Protein AF-A0ABD0R484-F1 (afdb_monomer_lite)

Radius of gyration: 19.39 Å; chains: 1; bounding box: 50×21×46 Å

pLDDT: mean 83.49, std 17.22, range [38.41, 98.31]

Foldseek 3Di:
DPPDDPPVPVVVVVVVVVVVVVVVVVVVCQVQPPCDPVGRDPDPVSNVVSVD

InterPro do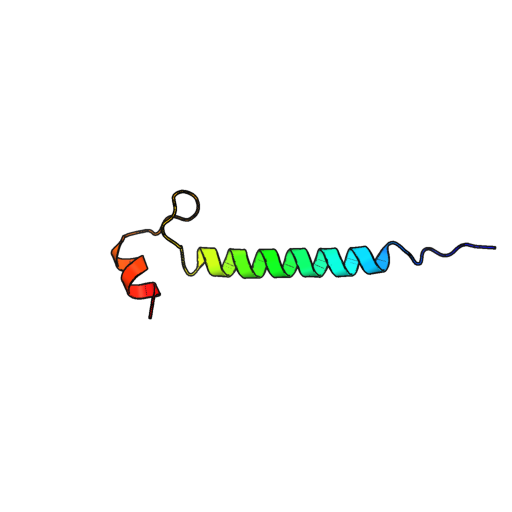mains:
  IPR00088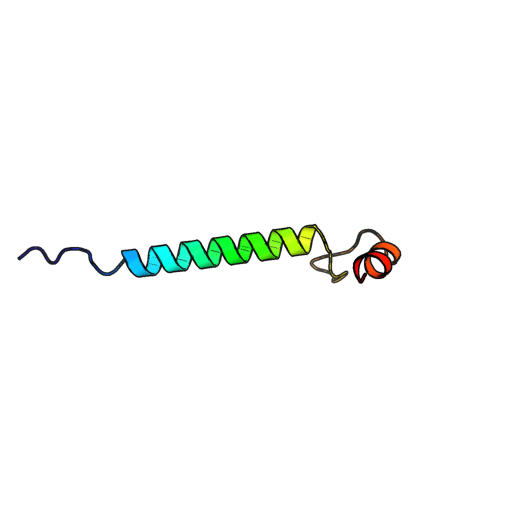5 Fibrillar collagen, C-terminal [PF01410] (14-51)
  IPR000885 Fibrillar collagen, C-terminal [PS51461] (14-52)

Structure (mmCIF, N/CA/C/O backbone):
data_AF-A0ABD0R484-F1
#
_entry.id   AF-A0ABD0R484-F1
#
loop_
_atom_site.group_PDB
_atom_site.id
_atom_site.type_symbol
_atom_site.label_atom_id
_atom_site.label_alt_id
_atom_site.label_comp_id
_atom_site.label_asym_id
_atom_site.label_entity_id
_atom_site.label_seq_id
_atom_site.pdbx_PDB_ins_code
_atom_site.Cartn_x
_atom_site.Cartn_y
_atom_site.Cartn_z
_atom_site.occupancy
_atom_site.B_iso_or_equiv
_atom_site.auth_seq_id
_atom_site.auth_comp_id
_atom_site.auth_asym_id
_atom_site.auth_atom_id
_atom_site.pdbx_PDB_model_num
ATOM 1 N N . MET A 1 1 ? -32.487 10.208 36.237 1.00 38.41 1 MET A N 1
ATOM 2 C CA . MET A 1 1 ? -32.432 9.805 34.821 1.00 38.41 1 MET A CA 1
ATOM 3 C C . MET A 1 1 ? -30.972 9.931 34.436 1.00 38.41 1 MET A C 1
ATOM 5 O O . MET A 1 1 ? -30.511 11.042 34.229 1.00 38.41 1 MET A O 1
ATOM 9 N N . TYR A 1 2 ? -30.211 8.846 34.581 1.00 50.59 2 TYR A N 1
ATOM 10 C CA . TYR A 1 2 ? -28.833 8.807 34.100 1.00 50.59 2 TYR A CA 1
ATOM 11 C C . TYR A 1 2 ? -28.944 8.549 32.600 1.00 50.59 2 TYR A C 1
ATOM 13 O O . TYR A 1 2 ? -29.371 7.468 32.203 1.00 50.59 2 TYR A O 1
ATOM 21 N N . GLU A 1 3 ? -28.697 9.581 31.795 1.00 54.41 3 GLU A N 1
ATOM 22 C CA . GLU A 1 3 ? -28.403 9.405 30.375 1.00 54.41 3 GLU A CA 1
ATOM 23 C C . GLU A 1 3 ? -27.032 8.737 30.312 1.00 54.41 3 GLU A C 1
ATOM 25 O O . GLU A 1 3 ? -25.989 9.378 30.443 1.00 54.41 3 GLU A O 1
ATOM 30 N N . ASP A 1 4 ? -27.080 7.408 30.284 1.00 52.2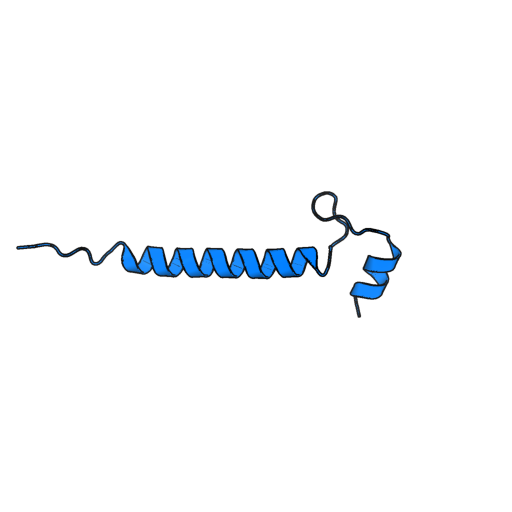8 4 ASP A N 1
ATOM 31 C CA . ASP A 1 4 ? -25.921 6.541 30.199 1.00 52.28 4 ASP A CA 1
ATOM 32 C C . ASP A 1 4 ? -25.2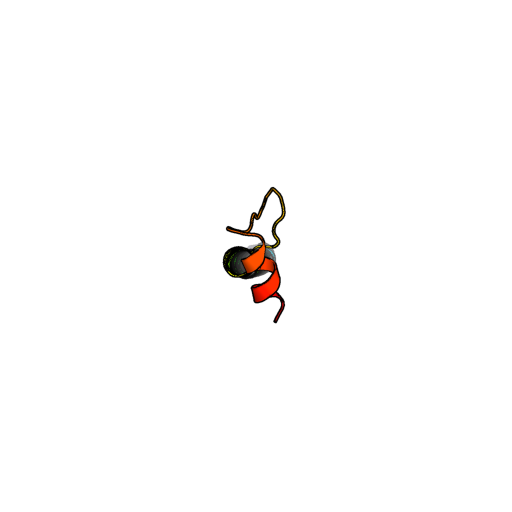37 6.718 28.839 1.00 52.28 4 ASP A C 1
ATOM 34 O O . ASP A 1 4 ? -25.850 7.050 27.820 1.00 52.28 4 ASP A O 1
ATOM 38 N N . ALA A 1 5 ? -23.923 6.577 28.863 1.00 57.03 5 ALA A N 1
ATOM 39 C CA . ALA A 1 5 ? -22.998 7.032 27.845 1.00 57.03 5 ALA A CA 1
ATOM 40 C C . ALA A 1 5 ? -22.953 6.088 26.630 1.00 57.03 5 ALA A C 1
ATOM 42 O O . ALA A 1 5 ? -21.940 5.439 26.381 1.00 57.03 5 ALA A O 1
ATOM 43 N N . ASP A 1 6 ? -24.023 6.046 25.836 1.00 53.62 6 ASP A N 1
ATOM 44 C CA . ASP A 1 6 ? -24.160 5.086 24.726 1.00 53.62 6 ASP A CA 1
ATOM 45 C C . ASP A 1 6 ? -23.644 5.574 23.356 1.00 53.62 6 ASP A C 1
ATOM 47 O O . ASP A 1 6 ? -23.745 4.858 22.362 1.00 53.62 6 ASP A O 1
ATOM 51 N N . PHE A 1 7 ? -23.042 6.765 23.266 1.00 53.62 7 PHE A N 1
ATOM 52 C CA . PHE A 1 7 ? -22.564 7.323 21.986 1.00 53.62 7 PHE A CA 1
ATOM 53 C C . PHE A 1 7 ? -21.045 7.299 21.681 1.00 53.62 7 PHE A C 1
ATOM 55 O O . PHE A 1 7 ? -20.715 7.363 20.496 1.00 53.62 7 PHE A O 1
ATOM 62 N N . PRO A 1 8 ? -20.091 7.156 22.632 1.00 56.56 8 PRO A N 1
ATOM 63 C CA . PRO A 1 8 ? -18.661 7.130 22.288 1.00 56.56 8 PRO A CA 1
ATOM 64 C C . PRO A 1 8 ? -18.125 5.735 21.903 1.00 56.56 8 PRO A C 1
ATOM 66 O O . PRO A 1 8 ? -17.052 5.626 21.313 1.00 56.56 8 PRO A O 1
ATOM 69 N N . MET A 1 9 ? -18.850 4.650 22.200 1.00 56.84 9 MET A N 1
ATOM 70 C CA . MET A 1 9 ? -18.353 3.278 21.985 1.00 56.84 9 MET A CA 1
ATOM 71 C C . MET A 1 9 ? -18.338 2.847 20.505 1.00 56.84 9 MET A C 1
ATOM 73 O O . MET A 1 9 ? -17.455 2.095 20.088 1.00 56.84 9 MET A O 1
ATOM 77 N N . LEU A 1 10 ? -19.279 3.340 19.689 1.00 58.72 10 LEU A N 1
ATOM 78 C CA . LEU A 1 10 ? -19.323 3.063 18.242 1.00 58.72 10 LEU A CA 1
ATOM 79 C C . LEU A 1 10 ? -18.191 3.773 17.481 1.00 58.72 10 LEU A C 1
ATOM 81 O O . LEU A 1 10 ? -17.633 3.221 16.528 1.00 58.72 10 LEU A O 1
ATOM 85 N N . ASP A 1 11 ? -17.821 4.972 17.932 1.00 68.38 11 ASP A N 1
ATOM 86 C CA . ASP A 1 11 ? -16.690 5.727 17.390 1.00 68.38 11 ASP A CA 1
ATOM 87 C C . ASP A 1 11 ? -15.364 5.041 17.734 1.00 68.38 11 ASP A C 1
ATOM 89 O O . ASP A 1 11 ? -14.538 4.794 16.858 1.00 68.38 11 ASP A O 1
ATOM 93 N N . GLN A 1 12 ? -15.211 4.580 18.980 1.00 76.12 12 GLN A N 1
ATOM 94 C CA . GLN A 1 12 ? -14.003 3.879 19.412 1.00 76.12 12 GLN A CA 1
ATOM 95 C C . GLN A 1 12 ? -13.749 2.590 18.615 1.00 76.12 12 GLN A C 1
ATOM 97 O O . GLN A 1 12 ? -12.615 2.332 18.206 1.00 76.12 12 GLN A O 1
ATOM 102 N N . GLY A 1 13 ? -14.790 1.795 18.345 1.00 83.06 13 GLY A N 1
ATOM 103 C CA . GLY A 1 13 ? -14.669 0.621 17.474 1.00 83.06 13 GLY A CA 1
ATOM 104 C C . GLY A 1 13 ? -14.214 0.998 16.060 1.00 83.06 13 GLY A C 1
ATOM 105 O O . GLY A 1 13 ? -13.322 0.362 15.497 1.00 83.06 13 GLY A O 1
ATOM 106 N N . THR A 1 14 ? -14.769 2.080 15.515 1.00 88.44 14 THR A N 1
ATOM 107 C CA . THR A 1 14 ? -14.416 2.603 14.189 1.00 88.44 14 THR A CA 1
ATOM 108 C C . THR A 1 14 ? -12.959 3.078 14.127 1.00 88.44 14 THR A C 1
ATOM 110 O O . THR A 1 14 ? -12.245 2.748 13.178 1.00 88.44 14 THR A O 1
ATOM 113 N N . GLU A 1 15 ? -12.478 3.789 15.147 1.00 89.88 15 GLU A N 1
ATOM 114 C CA . GLU A 1 15 ? -11.086 4.250 15.252 1.00 89.88 15 GLU A CA 1
ATOM 115 C C . GLU A 1 15 ? -10.085 3.091 15.384 1.00 89.88 15 GLU A C 1
ATOM 117 O O . GLU A 1 15 ? -9.009 3.117 14.773 1.00 89.88 15 GLU A O 1
ATOM 122 N N . ILE A 1 16 ? -10.451 2.019 16.099 1.00 93.06 16 ILE A N 1
ATOM 123 C CA . ILE A 1 16 ? -9.640 0.793 16.163 1.00 93.06 16 ILE A CA 1
ATOM 124 C C . ILE A 1 16 ? -9.492 0.187 14.763 1.00 93.06 16 ILE A C 1
ATOM 126 O O . ILE A 1 16 ? -8.373 -0.106 14.338 1.00 93.06 16 ILE A O 1
ATOM 130 N N . PHE A 1 17 ? -10.587 0.039 14.012 1.00 94.50 17 PHE A N 1
ATOM 131 C CA . PHE A 1 17 ? -10.520 -0.514 12.656 1.00 94.50 17 PHE A CA 1
ATOM 132 C C . PHE A 1 17 ? -9.726 0.370 11.694 1.00 94.50 17 PHE A C 1
ATOM 134 O O . PHE A 1 17 ? -8.933 -0.159 10.914 1.00 94.50 17 PHE A O 1
ATOM 141 N N . LYS A 1 18 ? -9.868 1.700 11.773 1.00 95.31 18 LYS A N 1
ATOM 142 C CA . LYS A 1 18 ? -9.045 2.640 10.991 1.00 95.31 18 LYS A CA 1
ATOM 143 C C . LYS A 1 18 ? -7.560 2.453 11.288 1.00 95.31 18 LYS A C 1
ATOM 145 O O . LYS A 1 18 ? -6.757 2.358 10.361 1.00 95.31 18 LYS A O 1
ATOM 150 N N . THR A 1 19 ? -7.207 2.335 12.566 1.00 96.38 19 THR A N 1
ATOM 151 C CA . THR A 1 19 ? -5.820 2.131 12.995 1.00 96.38 19 THR A CA 1
ATOM 152 C C . THR A 1 19 ? -5.274 0.796 12.492 1.00 96.38 19 THR A C 1
ATOM 154 O O . THR A 1 19 ? -4.186 0.752 11.923 1.00 96.38 19 THR A O 1
ATOM 157 N N . LEU A 1 20 ? -6.033 -0.294 12.634 1.00 97.75 20 LEU A N 1
ATOM 158 C CA . LEU A 1 20 ? -5.627 -1.614 12.142 1.00 97.75 20 LEU A CA 1
ATOM 159 C C . LEU A 1 20 ? -5.465 -1.635 10.619 1.00 97.75 20 LEU A C 1
ATOM 161 O O . LEU A 1 20 ? -4.489 -2.190 10.113 1.00 97.75 20 LEU A O 1
ATOM 165 N N . HIS A 1 21 ? -6.383 -1.000 9.889 1.00 97.50 21 HIS A N 1
ATOM 166 C CA . HIS A 1 21 ? -6.291 -0.876 8.439 1.00 97.50 21 HIS A CA 1
ATOM 167 C C . HIS A 1 21 ? -5.047 -0.082 8.026 1.00 97.50 21 HIS A C 1
ATOM 169 O O . HIS A 1 21 ? -4.281 -0.540 7.180 1.00 97.50 21 HIS A O 1
ATOM 175 N N . TYR A 1 22 ? -4.799 1.060 8.673 1.00 97.19 22 TYR A N 1
ATOM 176 C CA . TYR A 1 22 ? -3.599 1.862 8.448 1.00 97.19 22 TYR A CA 1
ATOM 177 C C . TYR A 1 22 ? -2.319 1.055 8.691 1.00 97.19 22 TYR A C 1
ATOM 179 O O . TYR A 1 22 ? -1.450 1.017 7.823 1.00 97.19 22 TYR A O 1
ATOM 187 N N . LEU A 1 23 ? -2.217 0.358 9.828 1.00 98.31 23 LEU A N 1
ATOM 188 C CA . LEU A 1 23 ? -1.042 -0.454 10.153 1.00 98.31 23 LEU A CA 1
ATOM 189 C C . LEU A 1 23 ? -0.839 -1.594 9.151 1.00 98.31 23 LEU A C 1
ATOM 191 O O . LEU A 1 23 ? 0.290 -1.837 8.732 1.00 98.31 23 LEU A O 1
ATOM 195 N N . SER A 1 24 ? -1.913 -2.263 8.726 1.00 98.12 24 SER A N 1
ATOM 196 C CA . SER A 1 24 ? -1.839 -3.313 7.706 1.00 98.12 24 SER A CA 1
ATOM 197 C C . SER A 1 24 ? -1.298 -2.771 6.381 1.00 98.12 24 SER A C 1
ATOM 199 O O . SER A 1 24 ? -0.394 -3.366 5.790 1.00 98.12 24 SER A O 1
ATOM 201 N N . THR A 1 25 ? -1.813 -1.625 5.929 1.00 96.81 25 THR A N 1
ATOM 202 C CA . THR A 1 25 ? -1.358 -0.961 4.701 1.00 96.81 25 THR A CA 1
ATOM 203 C C . THR A 1 25 ? 0.089 -0.491 4.827 1.00 96.81 25 THR A C 1
ATOM 205 O O . THR A 1 25 ? 0.884 -0.699 3.912 1.00 96.81 25 THR A O 1
ATOM 208 N N . LEU A 1 26 ? 0.469 0.069 5.977 1.00 97.00 26 LEU A N 1
ATOM 209 C CA . LEU A 1 26 ? 1.833 0.518 6.240 1.00 97.00 26 LEU A CA 1
ATOM 210 C C . LEU A 1 26 ? 2.824 -0.652 6.221 1.00 97.00 26 LEU A C 1
ATOM 212 O O . LEU A 1 26 ? 3.855 -0.576 5.558 1.00 97.00 26 LEU A O 1
ATOM 216 N N . ILE A 1 27 ? 2.500 -1.759 6.892 1.00 97.44 27 ILE A N 1
ATOM 217 C CA . ILE A 1 27 ? 3.332 -2.969 6.882 1.00 97.44 27 ILE A CA 1
ATOM 218 C C . ILE A 1 27 ? 3.471 -3.508 5.456 1.00 97.44 27 ILE A C 1
ATOM 220 O O . ILE A 1 27 ? 4.5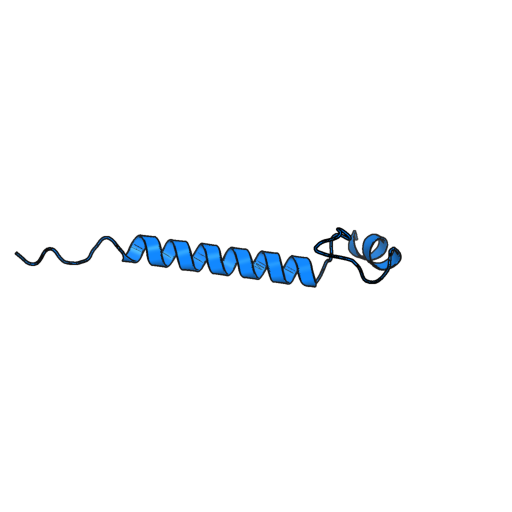72 -3.876 5.051 1.00 97.44 27 ILE A O 1
ATOM 224 N N . HIS A 1 28 ? 2.386 -3.534 4.677 1.00 94.94 28 HIS A N 1
ATOM 225 C CA . HIS A 1 28 ? 2.447 -3.954 3.278 1.00 94.94 28 HIS A CA 1
ATOM 226 C C . HIS A 1 28 ? 3.369 -3.046 2.452 1.00 94.94 28 HIS A C 1
ATOM 228 O O . HIS A 1 28 ? 4.229 -3.546 1.734 1.00 94.94 28 HIS A O 1
ATOM 234 N N . SER A 1 29 ? 3.246 -1.729 2.625 1.00 93.88 29 SER A N 1
ATOM 235 C CA . SER A 1 29 ? 4.059 -0.709 1.952 1.00 93.88 29 SER A CA 1
ATOM 236 C C . SER A 1 29 ? 5.551 -0.812 2.285 1.00 93.88 29 SER A C 1
ATOM 238 O O . SER A 1 29 ? 6.380 -0.528 1.426 1.00 93.88 29 SER A O 1
ATOM 240 N N . ILE A 1 30 ? 5.897 -1.219 3.512 1.00 93.75 30 ILE A N 1
ATOM 241 C CA . ILE A 1 30 ? 7.288 -1.456 3.936 1.00 93.75 30 ILE A CA 1
ATOM 242 C C . ILE A 1 30 ? 7.834 -2.747 3.318 1.00 93.75 30 ILE A C 1
ATOM 244 O O . ILE A 1 30 ? 9.000 -2.803 2.933 1.00 93.75 30 ILE A O 1
ATOM 248 N N . LYS A 1 31 ? 7.009 -3.798 3.239 1.00 92.94 31 LYS A N 1
ATOM 249 C CA . LYS A 1 31 ? 7.417 -5.084 2.654 1.00 92.94 31 LYS A CA 1
ATOM 250 C C . LYS A 1 31 ? 7.566 -5.006 1.134 1.00 92.94 31 LYS A C 1
ATOM 252 O O . LYS A 1 31 ? 8.442 -5.675 0.602 1.00 92.94 31 LYS A O 1
ATOM 257 N N . ASN A 1 32 ? 6.736 -4.195 0.478 1.00 92.88 32 ASN A N 1
ATOM 258 C CA . 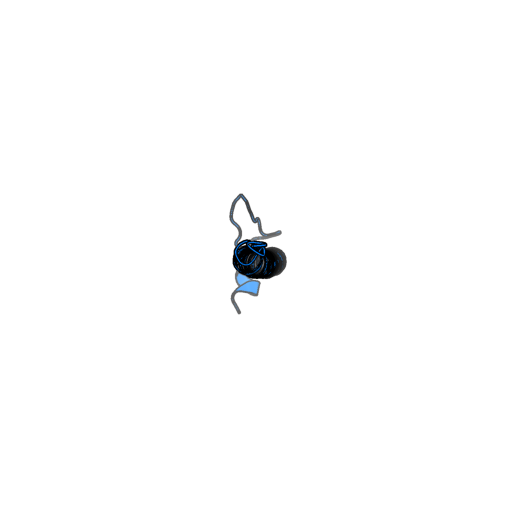ASN A 1 32 ? 6.697 -4.016 -0.972 1.00 92.88 32 ASN A CA 1
ATOM 259 C C . ASN A 1 32 ? 6.714 -2.513 -1.302 1.00 92.88 32 ASN A C 1
ATOM 261 O O . ASN A 1 32 ? 5.653 -1.906 -1.490 1.00 92.88 32 ASN A O 1
ATOM 265 N N . PRO A 1 33 ? 7.894 -1.873 -1.308 1.00 94.12 33 PRO A N 1
ATOM 266 C CA . PRO A 1 33 ? 7.986 -0.452 -1.596 1.00 94.12 33 PRO A CA 1
ATOM 267 C C . PRO A 1 33 ? 7.573 -0.148 -3.039 1.00 94.12 33 PRO A C 1
ATOM 269 O O . PRO A 1 33 ? 7.960 -0.861 -3.956 1.00 94.12 33 PRO A O 1
ATOM 272 N N . LEU A 1 34 ? 6.817 0.936 -3.248 1.00 91.56 34 LEU A N 1
ATOM 273 C CA . LEU A 1 34 ? 6.309 1.322 -4.577 1.00 91.56 34 LEU A CA 1
ATOM 274 C C . LEU A 1 34 ? 7.345 2.057 -5.441 1.00 91.56 34 LEU A C 1
ATOM 276 O O . LEU A 1 34 ? 7.108 2.289 -6.623 1.00 91.56 34 LEU A O 1
ATOM 280 N N . GLY A 1 35 ? 8.472 2.480 -4.862 1.00 93.69 35 GLY A N 1
ATOM 281 C CA . GLY A 1 35 ? 9.497 3.227 -5.592 1.00 93.69 35 GLY A CA 1
ATOM 282 C C . GLY A 1 35 ? 9.168 4.706 -5.795 1.00 93.69 35 GLY A C 1
ATOM 283 O O . GLY A 1 35 ? 9.788 5.359 -6.632 1.00 93.69 35 GLY A O 1
ATOM 284 N N . THR A 1 36 ? 8.207 5.247 -5.043 1.00 95.19 36 THR A N 1
ATOM 285 C CA . THR A 1 36 ? 7.920 6.688 -5.021 1.00 95.19 36 THR A CA 1
ATOM 286 C C . THR A 1 36 ? 8.924 7.423 -4.132 1.00 95.19 36 THR A C 1
ATOM 288 O O . THR A 1 36 ? 9.663 6.804 -3.370 1.00 95.19 36 THR A O 1
ATOM 291 N N . GLN A 1 37 ? 8.939 8.759 -4.187 1.00 95.88 37 GLN A N 1
ATOM 292 C CA . GLN A 1 37 ? 9.805 9.568 -3.319 1.00 95.88 37 GLN A CA 1
ATOM 293 C C . GLN A 1 37 ? 9.549 9.307 -1.822 1.00 95.88 37 GLN A C 1
ATOM 295 O O . GLN A 1 37 ? 10.496 9.251 -1.044 1.00 95.88 37 GLN A O 1
ATOM 300 N N . GLU A 1 38 ? 8.286 9.114 -1.435 1.00 95.38 38 GLU A N 1
ATOM 301 C CA . GLU A 1 38 ? 7.882 8.877 -0.041 1.00 95.38 38 GLU A CA 1
ATOM 302 C C . GLU A 1 38 ? 8.066 7.416 0.404 1.00 95.38 38 GLU A C 1
ATOM 304 O O . GLU A 1 38 ? 8.220 7.144 1.592 1.00 95.38 38 GLU A O 1
ATOM 309 N N . ASN A 1 39 ? 8.056 6.463 -0.536 1.00 94.50 39 ASN A N 1
ATOM 310 C CA . ASN A 1 39 ? 8.265 5.040 -0.266 1.00 94.50 39 ASN A CA 1
ATOM 311 C C . ASN A 1 39 ? 9.260 4.436 -1.273 1.00 94.50 39 ASN A C 1
ATOM 313 O O . ASN A 1 39 ? 8.859 3.700 -2.190 1.00 94.50 39 ASN A O 1
ATOM 317 N N . PRO A 1 40 ? 10.551 4.788 -1.151 1.00 95.81 40 PRO A N 1
ATOM 318 C CA . PRO A 1 40 ? 11.556 4.400 -2.121 1.00 95.81 40 PRO A CA 1
ATOM 319 C C . PRO A 1 40 ? 11.877 2.911 -2.011 1.00 95.81 40 PRO A C 1
ATOM 321 O O . PRO A 1 40 ? 11.993 2.346 -0.924 1.00 95.81 40 PRO A O 1
ATOM 324 N N . ALA A 1 41 ? 12.096 2.284 -3.161 1.00 94.94 41 ALA A N 1
ATOM 325 C CA . ALA A 1 41 ? 12.749 0.987 -3.212 1.00 94.94 41 ALA A CA 1
ATOM 326 C C . ALA A 1 41 ? 14.262 1.153 -3.023 1.00 94.94 41 ALA A C 1
ATOM 328 O O . ALA A 1 41 ? 14.829 2.219 -3.276 1.00 94.94 41 ALA A O 1
ATOM 329 N N . ARG A 1 42 ? 14.936 0.081 -2.603 1.00 94.62 42 ARG A N 1
ATOM 330 C CA . ARG A 1 42 ? 16.389 0.093 -2.404 1.00 94.62 42 ARG A CA 1
ATOM 331 C C . ARG A 1 42 ? 17.143 0.153 -3.734 1.00 94.62 42 ARG A C 1
ATOM 333 O O . ARG A 1 42 ? 18.136 0.870 -3.838 1.00 94.62 42 ARG A O 1
ATOM 340 N N . MET A 1 43 ? 16.686 -0.593 -4.736 1.00 95.25 43 MET A N 1
ATOM 341 C CA . MET A 1 43 ? 17.204 -0.549 -6.104 1.00 95.25 43 MET A CA 1
ATOM 342 C C . MET A 1 43 ? 16.109 -0.887 -7.121 1.00 95.25 43 MET A C 1
ATOM 344 O O . MET A 1 43 ? 15.163 -1.601 -6.806 1.00 95.25 43 MET A O 1
ATOM 348 N N . CYS A 1 44 ? 16.242 -0.409 -8.366 1.00 92.06 44 CYS A N 1
ATOM 349 C CA . CYS A 1 44 ? 15.201 -0.571 -9.396 1.00 92.06 44 CYS A CA 1
ATOM 350 C C . CYS A 1 44 ? 14.861 -2.037 -9.703 1.00 92.06 44 CYS A C 1
ATOM 352 O O . CYS A 1 44 ? 13.746 -2.338 -10.113 1.00 92.06 44 CYS A O 1
ATOM 354 N N . ARG A 1 45 ? 15.820 -2.950 -9.507 1.00 93.88 45 ARG A N 1
ATOM 355 C CA . ARG A 1 45 ? 15.602 -4.386 -9.695 1.00 93.88 45 ARG A CA 1
ATOM 356 C C . ARG A 1 45 ? 14.607 -4.958 -8.684 1.00 93.88 45 ARG A C 1
ATOM 358 O O . ARG A 1 45 ? 13.829 -5.819 -9.066 1.00 93.88 45 ARG A O 1
ATOM 365 N N . ASP A 1 46 ? 14.598 -4.454 -7.450 1.00 92.06 46 ASP A N 1
ATOM 366 C CA . ASP A 1 46 ? 13.683 -4.938 -6.412 1.00 92.06 46 ASP A CA 1
ATOM 367 C C . ASP A 1 46 ? 12.227 -4.668 -6.810 1.00 92.06 46 ASP A C 1
ATOM 369 O O . ASP A 1 46 ? 11.378 -5.527 -6.629 1.00 92.06 46 ASP A O 1
ATOM 373 N N . LEU A 1 47 ? 11.947 -3.519 -7.440 1.00 91.50 47 LEU A N 1
ATOM 374 C CA . LEU A 1 47 ? 10.614 -3.211 -7.976 1.00 91.50 47 LEU A CA 1
ATOM 375 C C . LEU A 1 47 ? 10.188 -4.208 -9.054 1.00 91.50 47 LEU A C 1
ATOM 377 O O . LEU A 1 47 ? 9.063 -4.687 -9.041 1.00 91.50 47 LEU A O 1
ATOM 381 N N . PHE A 1 48 ? 11.103 -4.546 -9.962 1.00 88.44 48 PHE A N 1
ATOM 382 C CA . PHE A 1 48 ? 10.835 -5.509 -11.027 1.00 88.44 48 PHE A CA 1
ATOM 383 C C . PHE A 1 48 ? 10.590 -6.928 -10.484 1.00 88.44 48 PHE A C 1
ATOM 385 O O . PHE A 1 48 ? 9.749 -7.657 -11.002 1.00 88.44 48 PHE A O 1
ATOM 392 N N . GLU A 1 49 ? 11.315 -7.331 -9.437 1.00 84.19 49 GLU A N 1
ATOM 393 C CA . GLU A 1 49 ? 11.174 -8.657 -8.824 1.00 84.19 49 GLU A CA 1
ATOM 394 C C . GLU A 1 49 ? 9.968 -8.751 -7.869 1.00 84.19 49 GLU A C 1
ATOM 396 O O . GLU A 1 49 ? 9.386 -9.826 -7.757 1.00 84.19 49 GLU A O 1
ATOM 401 N N . CYS A 1 50 ? 9.543 -7.648 -7.240 1.00 72.62 50 CYS A N 1
ATOM 402 C CA . CYS A 1 50 ? 8.385 -7.596 -6.336 1.00 72.62 50 CYS A CA 1
ATOM 403 C C . CYS A 1 50 ? 7.011 -7.626 -7.036 1.00 72.62 50 CYS A C 1
ATOM 405 O O . CYS A 1 50 ? 6.007 -7.815 -6.352 1.00 72.62 50 CYS A O 1
ATOM 407 N N . GLU A 1 51 ? 6.935 -7.438 -8.359 1.00 64.88 51 GLU A N 1
ATOM 408 C CA . GLU A 1 51 ? 5.675 -7.482 -9.131 1.00 64.88 51 GLU A CA 1
ATOM 409 C C . GLU A 1 51 ? 5.229 -8.903 -9.560 1.00 64.88 51 GLU A C 1
ATOM 411 O O . GLU A 1 51 ? 4.301 -9.039 -10.360 1.00 64.88 51 GLU A O 1
ATOM 416 N N . HIS A 1 52 ? 5.853 -9.963 -9.030 1.00 55.19 52 HIS A N 1
ATOM 417 C CA . HIS A 1 52 ? 5.531 -11.372 -9.319 1.00 55.19 52 HIS A CA 1
ATOM 418 C C . HIS A 1 52 ? 4.896 -12.078 -8.114 1.00 55.19 52 HIS A C 1
ATOM 420 O O . HIS A 1 52 ? 4.006 -12.931 -8.345 1.00 55.19 52 HIS A O 1
#

Sequence (52 aa):
MYEDADFPMLDQGTEIFKTLHYLSTLIHSIKNPLGTQENPARMCRDLFECEH

Secondary structure (DSSP, 8-state):
------SSHHHHHHHHHHHHHHHHHHHHHHHS---SSSS--SSHHHHHHHT-

Organism: Cirrhinus mrigala (NCBI:txid683832)